Protein AF-A0A2X0RDK2-F1 (afdb_monomer)

Sequence (158 aa):
MIELEEGSRAAFSIKPNSFRGIARDTEYFRKFTVVPSIEFMVEDLILMVAYAICRNSAIFTRVNTFTDNAAFTKQRIEIYDDLSIEQRMGLYETLKLARFLPKLMFCLFEQTSLQNTIAHLREYQMKCWVTNTIFIRERSAWHPGSGWVTKGNLEVRS

pLDDT: mean 73.61, std 15.93, range [41.69, 94.0]

Solvent-accessible surface area (backbone atoms only — not comparable to full-atom values): 9554 Å² total; per-residue (Å²): 62,35,38,38,34,63,48,94,54,86,34,32,42,41,41,80,47,84,53,91,85,63,79,91,84,52,84,80,78,55,73,44,80,45,69,54,54,85,90,48,35,66,56,43,54,52,47,48,43,36,39,76,73,63,51,36,65,71,57,39,50,50,53,32,63,67,39,75,43,39,70,82,77,38,99,65,81,51,72,76,83,60,37,55,71,69,57,49,52,56,48,48,60,50,52,33,69,38,70,84,54,72,42,37,33,38,42,36,54,72,89,44,80,56,69,78,53,56,66,58,56,74,67,33,54,50,59,72,44,80,45,73,39,55,67,45,80,45,72,49,88,89,43,90,81,60,68,76,49,76,52,59,84,83,80,75,82,126

Structure (mmCIF, N/CA/C/O backbone):
data_AF-A0A2X0RDK2-F1
#
_entry.id   AF-A0A2X0RDK2-F1
#
loop_
_atom_site.group_PDB
_atom_site.id
_atom_site.type_symbol
_atom_site.label_atom_id
_atom_site.label_alt_id
_atom_site.label_comp_id
_atom_site.label_asym_id
_atom_site.label_entity_id
_atom_site.label_seq_id
_atom_site.pdbx_PDB_ins_code
_atom_site.Cartn_x
_atom_site.Cartn_y
_atom_site.Cartn_z
_atom_site.occupancy
_atom_site.B_iso_or_equiv
_atom_site.auth_seq_id
_atom_site.auth_comp_id
_atom_site.auth_asym_id
_atom_site.auth_atom_id
_atom_site.pdbx_PDB_model_num
ATOM 1 N N . MET A 1 1 ? 3.808 -14.594 4.028 1.00 81.12 1 MET A N 1
ATOM 2 C CA . MET A 1 1 ? 4.450 -13.513 3.247 1.00 81.12 1 MET A CA 1
ATOM 3 C C . MET A 1 1 ? 3.411 -13.010 2.268 1.00 81.12 1 MET A C 1
ATOM 5 O O . MET A 1 1 ? 2.564 -13.803 1.883 1.00 81.12 1 MET A O 1
ATOM 9 N N . ILE A 1 2 ? 3.414 -11.733 1.911 1.00 84.44 2 ILE A N 1
ATOM 10 C CA . ILE A 1 2 ? 2.501 -11.209 0.889 1.00 84.44 2 ILE A CA 1
ATOM 11 C C . ILE A 1 2 ? 3.337 -10.703 -0.275 1.00 84.44 2 ILE A C 1
ATOM 13 O O . ILE A 1 2 ? 4.263 -9.924 -0.065 1.00 84.44 2 ILE A O 1
ATOM 17 N N . GLU A 1 3 ? 3.023 -11.179 -1.473 1.00 86.25 3 GLU A N 1
ATOM 18 C CA . GLU A 1 3 ? 3.689 -10.784 -2.710 1.00 86.25 3 GLU A CA 1
ATOM 19 C C . GLU A 1 3 ? 2.855 -9.726 -3.423 1.00 86.25 3 GLU A C 1
ATOM 21 O O . GLU A 1 3 ? 1.632 -9.849 -3.534 1.00 86.25 3 GLU A O 1
ATOM 26 N N . LEU A 1 4 ? 3.535 -8.684 -3.877 1.00 85.56 4 LEU A N 1
ATOM 27 C CA . LEU A 1 4 ? 3.002 -7.542 -4.600 1.00 85.56 4 LEU A CA 1
ATOM 28 C C . LEU A 1 4 ? 3.655 -7.570 -5.978 1.00 85.56 4 LEU A C 1
ATOM 30 O O . LEU A 1 4 ? 4.808 -7.169 -6.132 1.00 85.56 4 LEU A O 1
ATOM 34 N N . GLU A 1 5 ? 2.936 -8.107 -6.957 1.00 82.06 5 GLU A N 1
ATOM 35 C CA . GLU A 1 5 ? 3.422 -8.222 -8.331 1.00 82.06 5 GLU A CA 1
ATOM 36 C C . GLU A 1 5 ? 2.892 -7.069 -9.171 1.00 82.06 5 GLU A C 1
ATOM 38 O O . GLU A 1 5 ? 1.672 -6.893 -9.292 1.00 82.06 5 GLU A O 1
ATOM 43 N N . GLU A 1 6 ? 3.810 -6.323 -9.776 1.00 76.38 6 GLU A N 1
ATOM 44 C CA . GLU A 1 6 ? 3.476 -5.344 -10.803 1.00 76.38 6 GLU A CA 1
ATOM 45 C C . GLU A 1 6 ? 2.850 -6.058 -12.013 1.00 76.38 6 GLU A C 1
ATOM 47 O O . GLU A 1 6 ? 3.386 -7.035 -12.544 1.00 76.38 6 GLU A O 1
ATOM 52 N N . GLY A 1 7 ? 1.654 -5.624 -12.414 1.00 67.94 7 GLY A N 1
ATOM 53 C CA . GLY A 1 7 ? 0.942 -6.163 -13.570 1.00 67.94 7 GLY A CA 1
ATOM 54 C C . GLY A 1 7 ? 1.321 -5.473 -14.882 1.00 67.94 7 GLY A C 1
ATOM 55 O O . GLY A 1 7 ? 2.037 -4.484 -14.914 1.00 67.94 7 GLY A O 1
ATOM 56 N N . SER A 1 8 ? 0.764 -5.953 -15.999 1.00 55.06 8 SER A N 1
ATOM 57 C CA . SER A 1 8 ? 0.929 -5.332 -17.330 1.00 55.06 8 SER A CA 1
ATOM 58 C C . SER A 1 8 ? 0.098 -4.053 -17.549 1.00 55.06 8 SER A C 1
ATOM 60 O O . SER A 1 8 ? 0.072 -3.494 -18.643 1.00 55.06 8 SER A O 1
ATOM 62 N N . ARG A 1 9 ? -0.630 -3.611 -16.522 1.00 59.31 9 ARG A N 1
ATOM 63 C CA . ARG A 1 9 ? -1.363 -2.337 -16.418 1.00 59.31 9 ARG A CA 1
ATOM 64 C C . ARG A 1 9 ? -0.958 -1.704 -15.082 1.00 59.31 9 ARG A C 1
ATOM 66 O O . ARG A 1 9 ? -0.361 -2.409 -14.277 1.00 59.31 9 ARG A O 1
ATOM 73 N N . ALA A 1 10 ? -1.317 -0.442 -14.820 1.00 62.94 10 ALA A N 1
ATOM 74 C CA . ALA A 1 10 ? -1.071 0.258 -13.545 1.00 62.94 10 ALA A CA 1
ATOM 75 C C . ALA A 1 10 ? -1.862 -0.363 -12.371 1.00 62.94 10 ALA A C 1
ATOM 77 O O . ALA A 1 10 ? -2.756 0.241 -11.791 1.00 62.94 10 ALA A O 1
ATOM 78 N N . ALA A 1 11 ? -1.614 -1.635 -12.097 1.00 74.62 11 ALA A N 1
ATOM 79 C CA . ALA A 1 11 ? -2.381 -2.475 -11.213 1.00 74.62 11 ALA A CA 1
ATOM 80 C C . ALA A 1 11 ? -1.455 -3.537 -10.621 1.00 74.62 11 ALA A C 1
ATOM 82 O O . ALA A 1 11 ? -0.707 -4.202 -11.340 1.00 74.62 11 ALA A O 1
ATOM 83 N N . PHE A 1 12 ? -1.556 -3.727 -9.315 1.00 79.50 12 PHE A N 1
ATOM 84 C CA . PHE A 1 12 ? -0.795 -4.716 -8.573 1.00 79.50 12 PHE A CA 1
ATOM 85 C C . PHE A 1 12 ? -1.660 -5.922 -8.262 1.00 79.50 12 PHE A C 1
ATOM 87 O O . PHE A 1 12 ? -2.810 -5.803 -7.833 1.00 79.50 12 PHE A O 1
ATOM 94 N N . SER A 1 13 ? -1.084 -7.099 -8.470 1.00 81.25 13 SER A N 1
ATOM 95 C CA . SER A 1 13 ? -1.641 -8.358 -8.001 1.00 81.25 13 SER A CA 1
ATOM 96 C C . SER A 1 13 ? -1.098 -8.642 -6.609 1.00 81.25 13 SER A C 1
ATOM 98 O O . SER A 1 13 ? 0.105 -8.847 -6.453 1.00 81.25 13 SER A O 1
ATOM 100 N N . ILE A 1 14 ? -1.982 -8.731 -5.618 1.00 81.00 14 ILE A N 1
ATOM 101 C CA . ILE A 1 14 ? -1.599 -9.078 -4.249 1.00 81.00 14 ILE A CA 1
ATOM 102 C C . ILE A 1 14 ? -1.859 -10.564 -4.001 1.00 81.00 14 ILE A C 1
ATOM 104 O O . ILE A 1 14 ? -2.995 -11.034 -4.128 1.00 81.00 14 ILE A O 1
ATOM 108 N N . LYS A 1 15 ? -0.805 -11.305 -3.646 1.00 81.25 15 LYS A N 1
ATOM 109 C CA . LYS A 1 15 ? -0.852 -12.748 -3.377 1.00 81.25 15 LYS A CA 1
ATOM 110 C C . LYS A 1 15 ? -0.412 -13.050 -1.941 1.00 81.25 15 LYS A C 1
ATOM 112 O O . LYS A 1 15 ? 0.770 -12.924 -1.613 1.00 81.25 15 LYS A O 1
ATOM 117 N N . PRO A 1 16 ? -1.328 -13.457 -1.052 1.00 74.06 16 PRO A N 1
ATOM 118 C CA . PRO A 1 16 ? -0.959 -13.900 0.284 1.00 74.06 16 PRO A CA 1
ATOM 119 C C . PRO A 1 16 ? -0.390 -15.328 0.241 1.00 74.06 16 PRO A C 1
ATOM 121 O O . PRO A 1 16 ? -1.129 -16.309 0.235 1.00 74.06 16 PRO A O 1
ATOM 124 N N . ASN A 1 17 ? 0.936 -15.460 0.267 1.00 66.50 17 ASN A N 1
ATOM 125 C CA . ASN A 1 17 ? 1.611 -16.755 0.346 1.00 66.50 17 ASN A CA 1
ATOM 126 C C . ASN A 1 17 ? 1.726 -17.222 1.801 1.00 66.50 17 ASN A C 1
ATOM 128 O O . ASN A 1 17 ? 2.442 -16.629 2.620 1.00 66.50 17 ASN A O 1
ATOM 13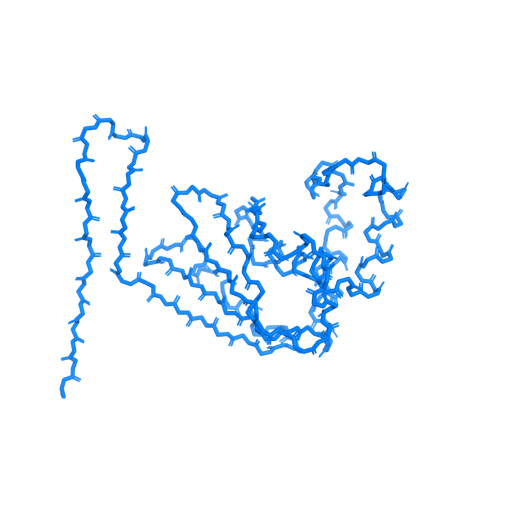2 N N . SER A 1 18 ? 1.002 -18.303 2.117 1.00 56.75 18 SER A N 1
ATOM 133 C CA . SER A 1 18 ? 1.140 -19.116 3.336 1.00 56.75 18 SER A CA 1
ATOM 134 C C . SER A 1 18 ? 1.422 -18.295 4.603 1.00 56.75 18 SER A C 1
ATOM 136 O O . SER A 1 18 ? 2.463 -18.438 5.247 1.00 56.75 18 SER A O 1
ATOM 138 N N . PHE A 1 19 ? 0.511 -17.386 4.956 1.00 51.47 19 PHE A N 1
ATOM 139 C CA . PHE A 1 19 ? 0.555 -16.686 6.238 1.00 51.47 19 PHE A CA 1
ATOM 140 C C . PHE A 1 19 ? -0.212 -17.508 7.285 1.00 51.47 19 PHE A C 1
ATOM 142 O O . PHE A 1 19 ? -1.426 -17.681 7.185 1.00 51.47 19 PHE A O 1
ATOM 149 N N . ARG A 1 20 ? 0.498 -18.063 8.279 1.00 46.75 20 ARG A N 1
ATOM 150 C CA . ARG A 1 20 ? -0.124 -18.726 9.438 1.00 46.75 20 ARG A CA 1
ATOM 151 C C . ARG A 1 20 ? -0.790 -17.648 10.299 1.00 46.75 20 ARG A C 1
ATOM 153 O O . ARG A 1 20 ? -0.092 -16.898 10.967 1.00 46.75 20 ARG A O 1
ATOM 160 N N . GLY A 1 21 ? -2.116 -17.555 10.232 1.00 49.69 21 GLY A N 1
ATOM 161 C CA . GLY A 1 21 ? -2.910 -16.558 10.963 1.00 49.69 21 GLY A CA 1
ATOM 162 C C . GLY A 1 21 ? -4.168 -16.096 10.223 1.00 49.69 21 GLY A C 1
ATOM 163 O O . GLY A 1 21 ? -5.057 -15.528 10.842 1.00 49.69 21 GLY A O 1
ATOM 164 N N . ILE A 1 22 ? -4.273 -16.377 8.921 1.00 51.00 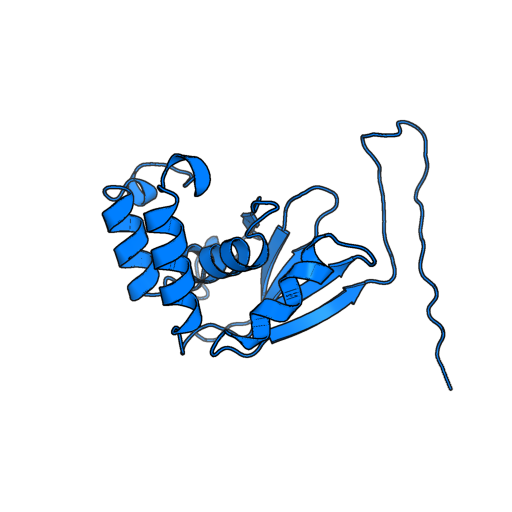22 ILE A N 1
ATOM 165 C CA . ILE A 1 22 ? -5.495 -16.147 8.140 1.00 51.00 22 ILE A CA 1
ATOM 166 C C . ILE A 1 22 ? -6.255 -17.475 8.074 1.00 51.00 22 ILE A C 1
ATOM 168 O O . ILE A 1 22 ? -5.671 -18.506 7.727 1.00 51.00 22 ILE A O 1
ATOM 172 N N . ALA A 1 23 ? -7.532 -17.464 8.468 1.00 43.59 23 ALA A N 1
ATOM 173 C CA . ALA A 1 23 ? -8.402 -18.635 8.430 1.00 43.59 23 ALA A CA 1
ATOM 174 C C . ALA A 1 23 ? -8.371 -19.260 7.025 1.00 43.59 23 ALA A C 1
ATOM 176 O O . ALA A 1 23 ? -8.626 -18.583 6.031 1.00 43.59 23 ALA A O 1
ATOM 177 N N . ARG A 1 24 ? -8.026 -20.551 6.946 1.00 44.94 24 ARG A N 1
ATOM 178 C CA . ARG A 1 24 ? -7.847 -21.299 5.688 1.00 44.94 24 ARG A CA 1
ATOM 179 C C . ARG A 1 24 ? -9.139 -21.495 4.878 1.00 44.94 24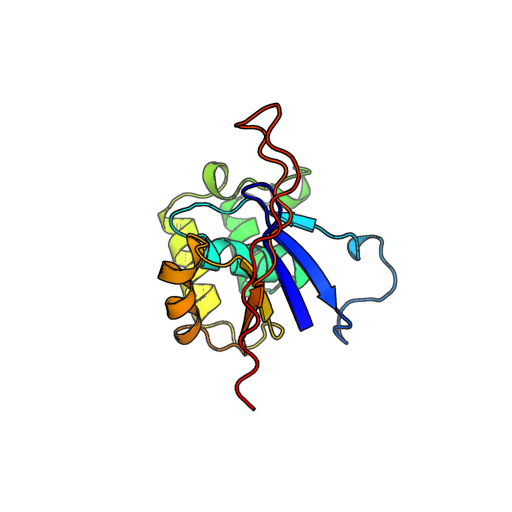 ARG A C 1
ATOM 181 O O . ARG A 1 24 ? -9.059 -22.021 3.778 1.00 44.94 24 ARG A O 1
ATOM 188 N N . ASP A 1 25 ? -10.285 -21.050 5.388 1.00 42.16 25 ASP A N 1
ATOM 189 C CA . ASP A 1 25 ? -11.609 -21.516 4.955 1.00 42.16 25 ASP A CA 1
ATOM 190 C C . ASP A 1 25 ? -12.490 -20.480 4.255 1.00 42.16 25 ASP A C 1
ATOM 192 O O . ASP A 1 25 ? -13.710 -20.594 4.261 1.00 42.16 25 ASP A O 1
ATOM 196 N N . THR A 1 26 ? -11.931 -19.455 3.615 1.00 43.53 26 THR A N 1
ATOM 197 C CA . THR A 1 26 ? -12.794 -18.510 2.895 1.00 43.53 26 THR A CA 1
ATOM 198 C C . THR A 1 26 ? -12.253 -18.168 1.513 1.00 43.53 26 THR A C 1
ATOM 200 O O . THR A 1 26 ? -11.046 -18.038 1.313 1.00 43.53 26 THR A O 1
ATOM 203 N N . GLU A 1 27 ? -13.162 -17.981 0.550 1.00 46.78 27 GLU A N 1
ATOM 204 C CA . GLU A 1 27 ? -12.922 -17.482 -0.818 1.00 46.78 27 GLU A CA 1
ATOM 205 C C . GLU A 1 27 ? -12.046 -16.208 -0.899 1.00 46.78 27 GLU A C 1
ATOM 207 O O . GLU A 1 27 ? -11.645 -15.803 -1.988 1.00 46.78 27 GLU A O 1
ATOM 212 N N . TYR A 1 28 ? -11.702 -15.589 0.233 1.00 46.84 28 TYR A N 1
ATOM 213 C CA . TYR A 1 28 ? -10.784 -14.459 0.376 1.00 46.84 28 TYR A CA 1
ATOM 214 C C . TYR A 1 28 ? -9.313 -14.781 0.054 1.00 46.84 28 TYR A C 1
ATOM 216 O O . TYR A 1 28 ? -8.483 -13.881 0.069 1.00 46.84 28 TYR A O 1
ATOM 224 N N . PHE A 1 29 ? -8.963 -16.024 -0.295 1.00 50.69 29 PHE A N 1
ATOM 225 C CA . PHE A 1 29 ? -7.666 -16.340 -0.922 1.00 50.69 29 PHE A CA 1
ATOM 226 C C . PHE A 1 29 ? -7.587 -15.955 -2.410 1.00 50.69 29 PHE A C 1
ATOM 228 O O . PHE A 1 29 ? -6.586 -16.230 -3.078 1.00 50.69 29 PHE A O 1
ATOM 235 N N . ARG A 1 30 ? -8.625 -15.314 -2.957 1.00 57.22 30 ARG A N 1
ATOM 236 C CA . ARG A 1 30 ? -8.603 -14.778 -4.317 1.00 57.22 30 ARG A CA 1
ATOM 237 C C . ARG A 1 30 ? -7.562 -13.667 -4.415 1.00 57.22 30 ARG A C 1
ATOM 239 O O . ARG A 1 30 ? -7.581 -12.713 -3.658 1.00 57.22 30 ARG A O 1
ATOM 246 N N . LYS A 1 31 ? -6.650 -13.799 -5.374 1.00 62.78 31 LYS A N 1
ATOM 247 C CA . LYS A 1 31 ? -5.810 -12.710 -5.884 1.00 62.78 31 LYS A CA 1
ATOM 248 C C . LYS A 1 31 ? -6.637 -11.419 -5.974 1.00 62.78 31 LYS A C 1
ATOM 250 O O . LYS A 1 31 ? -7.632 -11.393 -6.695 1.00 62.78 31 LYS A O 1
ATOM 255 N N . PHE A 1 32 ? -6.213 -10.369 -5.275 1.00 72.75 32 PHE A N 1
ATOM 256 C CA . PHE A 1 32 ? -6.857 -9.057 -5.350 1.00 72.75 32 PHE A CA 1
ATOM 257 C C . PHE A 1 32 ? -6.030 -8.121 -6.223 1.00 72.75 32 PHE A C 1
ATOM 259 O O . PHE A 1 32 ? -4.797 -8.138 -6.180 1.00 72.75 32 PHE A O 1
ATOM 266 N N . THR A 1 33 ? -6.723 -7.324 -7.031 1.00 71.25 33 THR A N 1
ATOM 267 C CA . THR A 1 33 ? -6.112 -6.307 -7.882 1.00 71.25 33 THR A CA 1
ATOM 268 C C . THR A 1 33 ? -6.297 -4.944 -7.242 1.00 71.25 33 THR A C 1
ATOM 270 O O . THR A 1 33 ? -7.422 -4.545 -6.952 1.00 71.25 33 THR A O 1
ATOM 273 N N . VAL A 1 34 ? -5.192 -4.236 -7.036 1.00 77.44 34 VAL A N 1
ATOM 274 C CA . VAL A 1 34 ? -5.173 -2.870 -6.506 1.00 77.44 34 VAL A CA 1
ATOM 275 C C . VAL A 1 34 ? -4.646 -1.939 -7.582 1.00 77.44 34 VAL A C 1
ATOM 277 O O . VAL A 1 34 ? -3.662 -2.262 -8.240 1.00 77.44 34 VAL A O 1
ATOM 280 N N . VAL A 1 35 ? -5.291 -0.791 -7.752 1.00 80.06 35 VAL A N 1
ATOM 281 C CA . VAL A 1 35 ? -4.809 0.304 -8.599 1.00 80.06 35 VAL A CA 1
ATOM 282 C C . VAL A 1 35 ? -4.367 1.423 -7.653 1.00 80.06 35 VAL A C 1
ATOM 284 O O . VAL A 1 35 ? -5.235 2.111 -7.117 1.00 80.06 35 VAL A O 1
ATOM 287 N N . PRO A 1 36 ? -3.066 1.531 -7.344 1.00 83.56 36 PRO A N 1
ATOM 288 C CA . PRO A 1 36 ? -2.544 2.589 -6.480 1.00 83.56 36 PRO A CA 1
ATOM 289 C C . PRO A 1 36 ? -2.400 3.916 -7.246 1.00 83.56 36 PRO A C 1
ATOM 291 O O . PRO A 1 36 ? -2.423 3.916 -8.482 1.00 83.56 36 PRO A O 1
ATOM 294 N N . SER A 1 37 ? -2.206 5.037 -6.542 1.00 81.94 37 SER A N 1
ATOM 295 C CA . SER A 1 37 ? -1.745 6.264 -7.213 1.00 81.94 37 SER A CA 1
ATOM 296 C C . SER A 1 37 ? -0.303 6.169 -7.675 1.00 81.94 37 SER A C 1
ATOM 298 O O . SER A 1 37 ? 0.454 5.277 -7.289 1.00 81.94 37 SER A O 1
ATOM 300 N N . ILE A 1 38 ? 0.078 7.142 -8.496 1.00 79.12 38 ILE A N 1
ATOM 301 C CA . ILE A 1 38 ? 1.454 7.335 -8.930 1.00 79.12 38 ILE A CA 1
ATOM 302 C C . ILE A 1 38 ? 2.282 7.951 -7.794 1.00 79.12 38 ILE A C 1
ATOM 304 O O . ILE A 1 38 ? 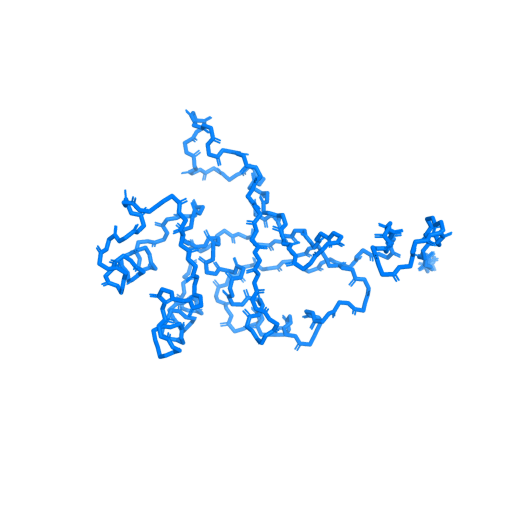3.415 7.530 -7.568 1.00 79.12 38 ILE A O 1
ATOM 308 N N . GLU A 1 39 ? 1.715 8.912 -7.066 1.00 82.62 39 GLU A N 1
ATOM 309 C CA . GLU A 1 39 ? 2.401 9.719 -6.055 1.00 82.62 39 GLU A CA 1
ATOM 310 C C . GLU A 1 39 ? 2.691 8.941 -4.765 1.00 82.62 39 GLU A C 1
ATOM 312 O O . GLU A 1 39 ? 3.766 9.092 -4.188 1.00 82.62 39 GLU A O 1
ATOM 317 N N . PHE A 1 40 ? 1.754 8.093 -4.334 1.00 86.38 40 PHE A N 1
ATOM 318 C CA . PHE A 1 40 ? 1.804 7.355 -3.063 1.00 86.38 40 PHE A CA 1
ATOM 319 C C . PHE A 1 40 ? 1.705 5.846 -3.288 1.00 86.38 40 PHE A C 1
ATOM 321 O O . PHE A 1 40 ? 1.046 5.114 -2.546 1.00 86.38 40 PHE A O 1
ATOM 328 N N . MET A 1 41 ? 2.335 5.372 -4.366 1.00 85.38 41 MET A N 1
ATOM 329 C CA . MET A 1 41 ? 2.134 4.011 -4.850 1.00 85.38 41 MET A CA 1
ATOM 330 C C . MET A 1 41 ? 2.461 2.945 -3.797 1.00 85.38 41 MET A C 1
ATOM 332 O O . MET A 1 41 ? 1.725 1.974 -3.635 1.00 85.38 41 MET A O 1
ATOM 336 N N . VAL A 1 42 ? 3.565 3.118 -3.066 1.00 87.31 42 VAL A N 1
ATOM 337 C CA . VAL A 1 42 ? 4.012 2.162 -2.040 1.00 87.31 42 VAL A CA 1
ATOM 338 C C . VAL A 1 42 ? 3.070 2.191 -0.843 1.00 87.31 42 VAL A C 1
ATOM 340 O O . VAL A 1 42 ? 2.643 1.142 -0.355 1.00 87.31 42 VAL A O 1
ATOM 343 N N . GLU A 1 43 ? 2.740 3.393 -0.388 1.00 90.50 43 GLU A N 1
ATOM 344 C CA . GLU A 1 43 ? 1.871 3.668 0.745 1.00 90.50 43 GLU A CA 1
ATOM 345 C C . GLU A 1 43 ? 0.486 3.045 0.526 1.00 90.50 43 GLU A C 1
ATOM 347 O O . GLU A 1 43 ? -0.016 2.339 1.402 1.00 90.50 43 GLU A O 1
ATOM 352 N N . ASP A 1 44 ? -0.088 3.215 -0.668 1.00 88.38 44 ASP A N 1
ATOM 353 C CA . ASP A 1 44 ? -1.375 2.634 -1.055 1.00 88.38 44 ASP A CA 1
ATOM 354 C C . ASP A 1 44 ? -1.351 1.107 -1.055 1.00 88.38 44 ASP A C 1
ATOM 356 O O . ASP A 1 44 ? -2.270 0.463 -0.542 1.00 88.38 44 ASP A O 1
ATOM 360 N N . LEU A 1 45 ? -0.294 0.500 -1.603 1.00 88.38 45 LEU A N 1
ATOM 361 C CA . LEU A 1 45 ? -0.160 -0.958 -1.624 1.00 88.38 45 LEU A CA 1
ATOM 362 C C . LEU A 1 45 ? -0.077 -1.524 -0.206 1.00 88.38 45 LEU A C 1
ATOM 364 O O . LEU A 1 45 ? -0.756 -2.505 0.114 1.00 88.38 45 LEU A O 1
ATOM 368 N N . ILE A 1 46 ? 0.711 -0.890 0.662 1.00 90.31 46 ILE A N 1
ATOM 369 C CA . ILE A 1 46 ? 0.828 -1.287 2.068 1.00 90.31 46 ILE A CA 1
ATOM 370 C C . ILE A 1 46 ? -0.504 -1.073 2.794 1.00 90.31 46 ILE A C 1
ATOM 372 O O . ILE A 1 46 ? -0.928 -1.955 3.547 1.00 90.31 46 ILE A O 1
ATOM 376 N N . LEU A 1 47 ? -1.188 0.049 2.552 1.00 90.62 47 LEU A N 1
ATOM 377 C CA . LEU A 1 47 ? -2.491 0.355 3.141 1.00 90.62 47 LEU A CA 1
ATOM 378 C C . LEU A 1 47 ? -3.521 -0.712 2.778 1.00 90.62 47 LEU A C 1
ATOM 380 O O . LEU A 1 47 ? -4.203 -1.235 3.661 1.00 90.62 47 LEU A O 1
ATOM 384 N N . MET A 1 48 ? -3.580 -1.098 1.504 1.00 87.31 48 MET A N 1
ATOM 385 C CA . MET A 1 48 ? -4.496 -2.131 1.026 1.00 87.31 48 MET A CA 1
ATOM 386 C C . MET A 1 48 ? -4.191 -3.497 1.633 1.00 87.31 48 MET A C 1
ATOM 388 O O . MET A 1 48 ? -5.111 -4.211 2.033 1.00 87.31 48 MET A O 1
ATOM 392 N N . VAL A 1 49 ? -2.915 -3.853 1.789 1.00 86.81 49 VAL A N 1
ATOM 393 C CA . VAL A 1 49 ? -2.529 -5.076 2.505 1.00 86.81 49 VAL A CA 1
ATOM 394 C C . VAL A 1 49 ? -2.961 -5.021 3.972 1.00 86.81 49 VAL A C 1
ATOM 396 O O . VAL A 1 49 ? -3.542 -5.985 4.484 1.00 86.81 49 VAL A O 1
ATOM 399 N N . ALA A 1 50 ? -2.688 -3.912 4.658 1.00 88.44 50 ALA A N 1
ATOM 400 C CA . ALA A 1 50 ? -3.013 -3.737 6.069 1.00 88.44 50 ALA A CA 1
ATOM 401 C C . ALA A 1 50 ? -4.527 -3.783 6.315 1.00 88.44 50 ALA A C 1
ATOM 403 O O . ALA A 1 50 ? -4.973 -4.413 7.276 1.00 88.44 50 ALA A O 1
ATOM 404 N N . TYR A 1 51 ? -5.302 -3.153 5.434 1.00 86.44 51 TYR A N 1
ATOM 405 C CA . TYR A 1 51 ? -6.751 -3.053 5.523 1.00 86.44 51 TYR A CA 1
ATOM 406 C C . TYR A 1 51 ? -7.458 -4.338 5.070 1.00 86.44 51 TYR A C 1
ATOM 408 O O . TYR A 1 51 ? -8.147 -4.978 5.867 1.00 86.44 51 TYR A O 1
ATOM 416 N N . ALA A 1 52 ? -7.267 -4.743 3.811 1.00 79.75 52 ALA A N 1
ATOM 417 C CA . ALA A 1 52 ? -8.075 -5.784 3.177 1.00 79.75 52 ALA A CA 1
ATOM 418 C C . ALA A 1 52 ? -7.626 -7.206 3.541 1.00 79.75 52 ALA A C 1
ATOM 420 O O . ALA A 1 52 ? -8.463 -8.099 3.662 1.00 79.75 52 ALA A O 1
ATOM 421 N N . ILE A 1 53 ? -6.319 -7.422 3.733 1.00 80.12 53 ILE A N 1
ATOM 422 C CA . ILE A 1 53 ? -5.766 -8.763 3.987 1.00 80.12 53 ILE A CA 1
ATOM 423 C C . ILE A 1 53 ? -5.516 -8.977 5.474 1.00 80.12 53 ILE A C 1
ATOM 425 O O . ILE A 1 53 ? -5.970 -9.962 6.051 1.00 80.12 53 ILE A O 1
ATOM 429 N N . CYS A 1 54 ? -4.785 -8.060 6.106 1.00 82.31 54 CYS A N 1
ATOM 430 C CA . CYS A 1 54 ? -4.370 -8.233 7.497 1.00 82.31 54 CYS A CA 1
ATOM 431 C C . CYS A 1 54 ? -5.463 -7.841 8.491 1.00 82.31 54 CYS A C 1
ATOM 433 O O . CYS A 1 54 ? -5.378 -8.236 9.652 1.00 82.31 54 CYS A O 1
ATOM 435 N N . ARG A 1 55 ? -6.441 -7.030 8.058 1.00 83.56 55 ARG A N 1
ATOM 436 C CA . ARG A 1 55 ? -7.436 -6.382 8.925 1.00 83.56 55 ARG A CA 1
ATOM 437 C C . ARG A 1 55 ? -6.792 -5.782 10.176 1.00 83.56 55 ARG A C 1
ATOM 439 O O . ARG A 1 55 ? -7.261 -5.987 11.295 1.00 83.56 55 ARG A O 1
ATOM 446 N N . ASN A 1 56 ? -5.677 -5.072 9.987 1.00 87.50 56 ASN A N 1
ATOM 447 C CA . ASN A 1 56 ? -4.958 -4.427 11.077 1.00 87.50 56 ASN A CA 1
ATOM 448 C C . ASN A 1 56 ? -5.931 -3.517 11.834 1.00 87.50 56 ASN A C 1
ATOM 450 O O . ASN A 1 56 ? -6.500 -2.611 11.235 1.00 87.50 56 ASN A O 1
ATOM 454 N N . SER A 1 57 ? -6.128 -3.757 13.130 1.00 87.69 57 SER A N 1
ATOM 455 C CA . SER A 1 57 ? -7.220 -3.139 13.890 1.00 87.69 57 SER A CA 1
ATOM 456 C C . SER A 1 57 ? -7.173 -1.610 13.886 1.00 87.69 57 SER A C 1
ATOM 458 O O . SER A 1 57 ? -8.220 -0.978 13.751 1.00 87.69 57 SER A O 1
ATOM 460 N N . ALA A 1 58 ? -5.983 -1.008 13.967 1.00 90.38 58 ALA A N 1
ATOM 461 C CA . ALA A 1 58 ? -5.821 0.444 13.957 1.00 90.38 58 ALA A CA 1
ATOM 462 C C . ALA A 1 58 ? -6.195 1.046 12.594 1.00 90.38 58 ALA A C 1
ATOM 464 O O . ALA A 1 58 ? -6.950 2.015 12.527 1.00 90.38 58 ALA A O 1
ATOM 465 N N . ILE A 1 59 ? -5.708 0.438 11.510 1.00 91.12 59 ILE A N 1
ATOM 466 C CA . ILE A 1 59 ? -6.002 0.869 10.137 1.00 91.12 59 ILE A CA 1
ATOM 467 C C . ILE A 1 59 ? -7.471 0.626 9.795 1.00 91.12 59 ILE A C 1
ATOM 469 O O . ILE A 1 59 ? -8.148 1.528 9.314 1.00 91.12 59 ILE A O 1
ATOM 473 N N . PHE A 1 60 ? -7.976 -0.571 10.085 1.00 88.06 60 PHE A N 1
ATOM 474 C CA . PHE A 1 60 ? -9.347 -0.976 9.798 1.00 88.06 60 PHE A CA 1
ATOM 475 C C . PHE A 1 60 ? -10.356 -0.069 10.503 1.00 88.06 60 PHE A C 1
ATOM 477 O O . PHE A 1 60 ? -11.282 0.423 9.865 1.00 88.06 60 PHE A O 1
ATOM 484 N N . THR A 1 61 ? -10.129 0.224 11.788 1.00 90.19 61 THR A N 1
ATOM 485 C CA . THR A 1 61 ? -10.971 1.159 12.546 1.00 90.19 61 THR A CA 1
ATOM 486 C C . THR A 1 61 ? -10.948 2.547 11.918 1.00 90.19 61 THR A C 1
ATOM 488 O O . THR A 1 61 ? -12.009 3.083 11.626 1.00 90.19 61 THR A O 1
ATOM 491 N N . ARG A 1 62 ? -9.762 3.109 11.639 1.00 91.50 62 ARG A N 1
ATOM 492 C CA . ARG A 1 62 ? -9.649 4.462 11.068 1.00 91.50 62 ARG A CA 1
ATOM 493 C C . ARG A 1 62 ? -10.312 4.584 9.701 1.00 91.50 62 ARG A C 1
ATOM 495 O O . ARG A 1 62 ? -11.083 5.514 9.500 1.00 91.50 62 ARG A O 1
ATOM 502 N N . VAL A 1 63 ? -10.054 3.645 8.790 1.00 89.19 63 VAL A N 1
ATOM 503 C CA . VAL A 1 63 ? -10.670 3.647 7.453 1.00 89.19 63 VAL A CA 1
ATOM 504 C C . VAL A 1 63 ? -12.190 3.586 7.570 1.00 89.19 63 VAL A C 1
ATOM 506 O O . VAL A 1 63 ? -12.883 4.375 6.936 1.00 89.19 63 VAL A O 1
ATOM 509 N N . ASN A 1 64 ? -12.723 2.710 8.421 1.00 87.12 64 ASN A N 1
ATOM 510 C CA . ASN A 1 64 ? -14.168 2.600 8.598 1.00 87.12 64 ASN A CA 1
ATOM 511 C C . ASN A 1 64 ? -14.772 3.823 9.303 1.00 87.12 64 ASN A C 1
ATOM 513 O O . ASN A 1 64 ? -15.897 4.188 8.996 1.00 87.12 64 ASN A O 1
ATOM 517 N N . THR A 1 65 ? -14.040 4.489 10.199 1.00 89.75 65 THR A N 1
ATOM 518 C CA . THR A 1 65 ? -14.473 5.770 10.776 1.00 89.75 65 THR A CA 1
ATOM 519 C C . THR A 1 65 ? -14.508 6.878 9.727 1.00 89.75 65 THR A C 1
ATOM 521 O O . THR A 1 65 ? -15.468 7.631 9.688 1.00 89.75 65 THR A O 1
ATOM 524 N N . PHE A 1 66 ? -13.495 6.981 8.863 1.00 89.44 66 PHE A N 1
ATOM 525 C CA . PHE A 1 66 ? -13.445 8.023 7.830 1.00 89.44 66 PHE A CA 1
ATOM 526 C C . PHE A 1 66 ? -14.468 7.827 6.718 1.00 89.44 66 PHE A C 1
ATOM 528 O O . PHE A 1 66 ? -14.902 8.799 6.115 1.00 89.44 66 PHE A O 1
ATOM 535 N N . THR A 1 67 ? -14.843 6.578 6.461 1.00 83.88 67 THR A N 1
ATOM 536 C CA . THR A 1 67 ? -15.782 6.217 5.397 1.00 83.88 67 THR A CA 1
ATOM 537 C C . THR A 1 67 ? -17.194 5.957 5.915 1.00 83.88 67 THR A C 1
ATOM 539 O O . THR A 1 67 ? -18.003 5.415 5.173 1.00 83.88 67 THR A O 1
ATOM 542 N N . ASP A 1 68 ? -17.507 6.273 7.178 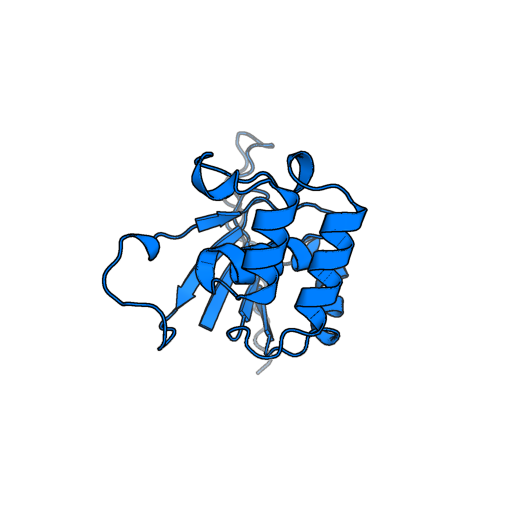1.00 83.00 68 ASP A N 1
ATOM 543 C CA . ASP A 1 68 ? -18.803 5.977 7.811 1.00 83.00 68 ASP A CA 1
ATOM 544 C C . ASP A 1 68 ? -19.258 4.520 7.616 1.00 83.00 68 ASP A C 1
ATOM 546 O O . ASP A 1 68 ? -20.416 4.222 7.326 1.00 83.00 68 ASP A O 1
ATOM 550 N N . ASN A 1 69 ? -18.322 3.579 7.761 1.00 74.94 69 ASN A N 1
ATOM 551 C CA . ASN A 1 69 ? -18.531 2.151 7.529 1.00 74.94 69 ASN A CA 1
ATOM 552 C C . ASN A 1 69 ? -18.976 1.815 6.093 1.00 74.94 69 ASN A C 1
ATOM 554 O O . ASN A 1 69 ? -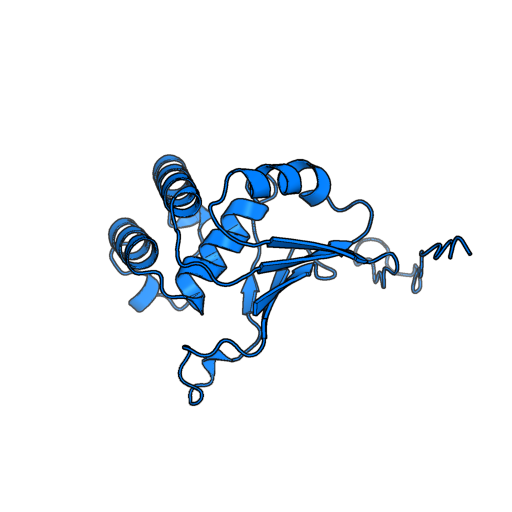19.471 0.711 5.854 1.00 74.94 69 ASN A O 1
ATOM 558 N N . ALA A 1 70 ? -18.746 2.704 5.119 1.00 68.12 70 ALA A N 1
ATOM 559 C CA . ALA A 1 70 ? -19.104 2.474 3.723 1.00 68.12 70 ALA A CA 1
ATOM 560 C C . ALA A 1 70 ? -18.441 1.219 3.155 1.00 68.12 70 ALA A C 1
ATOM 562 O O . ALA A 1 70 ? -18.999 0.593 2.270 1.00 68.12 70 ALA A O 1
ATOM 563 N N . ALA A 1 71 ? -17.306 0.784 3.696 1.00 62.34 71 ALA A N 1
ATOM 564 C CA . ALA A 1 71 ? -16.695 -0.498 3.362 1.00 62.34 71 ALA A CA 1
ATOM 565 C C . ALA A 1 71 ? -17.592 -1.731 3.585 1.00 62.34 71 ALA A C 1
ATOM 567 O O . ALA A 1 71 ? -17.400 -2.761 2.941 1.00 62.34 71 ALA A O 1
ATOM 568 N N . PHE A 1 72 ? -18.537 -1.653 4.526 1.00 60.41 72 PHE A N 1
ATOM 569 C CA . PHE A 1 72 ? -19.475 -2.735 4.823 1.00 60.41 72 PHE A CA 1
ATOM 570 C C . PHE A 1 72 ? -20.718 -2.690 3.928 1.00 60.41 72 PHE A C 1
ATOM 572 O O . PHE A 1 72 ? -21.403 -3.702 3.790 1.00 60.41 72 PHE A O 1
ATOM 579 N N . THR A 1 73 ? -21.014 -1.536 3.323 1.00 57.16 73 THR A N 1
ATOM 580 C CA . THR A 1 73 ? -22.205 -1.316 2.485 1.00 57.16 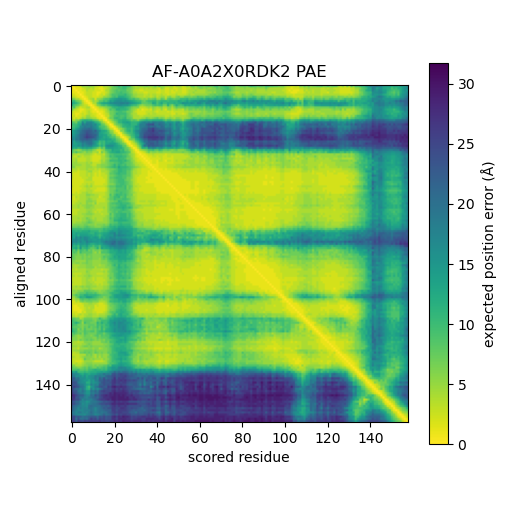73 THR A CA 1
ATOM 581 C C . THR A 1 73 ? -21.884 -1.209 0.993 1.00 57.16 73 THR A C 1
ATOM 583 O O . THR A 1 73 ? -22.697 -1.596 0.158 1.00 57.16 73 THR A O 1
ATOM 586 N N . LYS A 1 74 ? -20.704 -0.698 0.635 1.00 54.41 74 LYS A N 1
ATOM 587 C CA . LYS A 1 74 ? -20.170 -0.615 -0.727 1.00 54.41 74 LYS A CA 1
ATOM 588 C C . LYS A 1 74 ? -19.323 -1.859 -1.001 1.00 54.41 74 LYS A C 1
ATOM 590 O O . LYS A 1 74 ? -18.510 -2.268 -0.183 1.00 54.41 74 LYS A O 1
ATOM 595 N N . GLN A 1 75 ? -19.458 -2.437 -2.195 1.00 59.75 75 GLN A N 1
ATOM 596 C CA . GLN A 1 75 ? -18.623 -3.568 -2.634 1.00 59.75 75 GLN A CA 1
ATOM 597 C C . GLN A 1 75 ? -17.162 -3.170 -2.928 1.00 59.75 75 GLN A C 1
ATOM 599 O O . GLN A 1 75 ? -16.323 -4.040 -3.164 1.00 59.75 75 GLN A O 1
ATOM 604 N N . ARG A 1 76 ? -16.852 -1.866 -2.940 1.00 68.38 76 ARG A N 1
ATOM 605 C CA . ARG A 1 76 ? -15.539 -1.307 -3.270 1.00 68.38 76 ARG A CA 1
ATOM 606 C C . ARG A 1 76 ? -15.286 -0.038 -2.457 1.00 68.38 76 ARG A C 1
ATOM 608 O O . ARG A 1 76 ? -16.201 0.759 -2.280 1.00 68.38 76 ARG A O 1
ATOM 615 N N . ILE A 1 77 ? -14.044 0.127 -2.008 1.00 71.88 77 ILE A N 1
ATOM 616 C CA . ILE A 1 77 ? -13.517 1.380 -1.458 1.00 71.88 77 ILE A CA 1
ATOM 617 C C . ILE A 1 77 ? -12.573 1.969 -2.499 1.00 71.88 77 ILE A C 1
ATOM 619 O O . ILE A 1 77 ? -11.693 1.266 -3.011 1.00 71.88 77 ILE A O 1
ATOM 623 N N . GLU A 1 78 ? -12.749 3.244 -2.802 1.00 78.06 78 GLU A N 1
ATOM 624 C CA . GLU A 1 78 ? -11.890 4.020 -3.686 1.00 78.06 78 GLU A CA 1
ATOM 625 C C . GLU A 1 78 ? -11.118 5.020 -2.822 1.00 78.06 78 GLU A C 1
ATOM 627 O O . GLU A 1 78 ? -11.632 6.068 -2.460 1.00 78.06 78 GLU A O 1
ATOM 632 N N . ILE A 1 79 ? -9.869 4.684 -2.461 1.00 77.44 79 ILE A N 1
ATOM 633 C CA . ILE A 1 79 ? -9.023 5.467 -1.529 1.00 77.44 79 ILE A CA 1
ATOM 634 C C . ILE A 1 79 ? -8.976 6.962 -1.888 1.00 77.44 79 ILE A C 1
ATOM 636 O O . ILE A 1 79 ? -8.865 7.806 -1.002 1.00 77.44 79 ILE A O 1
ATOM 640 N N . TYR A 1 80 ? -9.042 7.297 -3.176 1.00 78.00 80 TYR A N 1
ATOM 641 C CA . TYR A 1 80 ? -8.930 8.673 -3.646 1.00 78.00 80 TYR A CA 1
ATOM 642 C C . TYR A 1 80 ? -10.186 9.503 -3.440 1.00 78.00 80 TYR A C 1
ATOM 644 O O . TYR A 1 80 ? -10.081 10.667 -3.051 1.00 78.00 80 TYR A O 1
ATOM 652 N N . ASP A 1 81 ? -11.334 8.883 -3.681 1.00 81.75 81 ASP A N 1
ATOM 653 C CA . ASP A 1 81 ? -12.635 9.541 -3.687 1.00 81.75 81 ASP A CA 1
ATOM 654 C C . ASP A 1 81 ? -13.328 9.427 -2.325 1.00 81.75 81 ASP A C 1
ATOM 656 O O . ASP A 1 81 ? -14.055 10.330 -1.918 1.00 81.75 81 ASP A O 1
ATOM 660 N N . ASP A 1 82 ? -13.067 8.341 -1.590 1.00 83.44 82 ASP A N 1
ATOM 661 C CA . ASP A 1 82 ? -13.660 8.079 -0.277 1.00 83.44 82 ASP A CA 1
ATOM 662 C C . ASP A 1 82 ? -12.841 8.671 0.892 1.00 83.44 82 ASP A C 1
ATOM 664 O O . ASP A 1 82 ? -13.354 8.722 2.009 1.00 83.44 82 ASP A O 1
ATOM 668 N N . LEU A 1 83 ? -11.583 9.096 0.686 1.00 86.69 83 LEU A N 1
ATOM 669 C CA . LEU A 1 83 ? -10.725 9.660 1.743 1.00 86.69 83 LEU A CA 1
ATOM 670 C C . LEU A 1 83 ? -10.086 10.987 1.321 1.00 86.69 83 LEU A C 1
ATOM 672 O O . LEU A 1 83 ? -9.482 11.084 0.251 1.00 86.69 83 LEU A O 1
ATOM 676 N N . SER A 1 84 ? -10.116 11.983 2.212 1.00 90.56 84 SER A N 1
ATOM 677 C CA . SER A 1 84 ? -9.380 13.240 2.021 1.00 90.56 84 SER A CA 1
ATOM 678 C C . SER A 1 84 ? -7.863 13.013 2.053 1.00 90.56 84 SER A C 1
ATOM 680 O O . SER A 1 84 ? -7.372 12.016 2.592 1.00 90.56 84 SER A O 1
ATOM 682 N N . ILE A 1 85 ? -7.088 13.957 1.511 1.00 90.19 85 ILE A N 1
ATOM 683 C CA . ILE A 1 85 ? -5.622 13.862 1.543 1.00 90.19 85 ILE A CA 1
ATOM 684 C C . ILE A 1 85 ? -5.089 13.812 2.982 1.00 90.19 85 ILE A C 1
ATOM 686 O O . ILE A 1 85 ? -4.203 13.013 3.274 1.00 90.19 85 ILE A O 1
ATOM 690 N N . GLU A 1 86 ? -5.668 14.578 3.907 1.00 93.12 86 GLU A N 1
ATOM 691 C CA . GLU A 1 86 ? -5.285 14.586 5.324 1.00 93.12 86 GLU A CA 1
ATOM 692 C C . GLU A 1 86 ? -5.563 13.232 5.983 1.00 93.12 86 GLU A C 1
ATOM 694 O O . GLU A 1 86 ? -4.732 12.717 6.736 1.00 93.12 86 GLU A O 1
ATOM 699 N N . GLN A 1 87 ? -6.710 12.621 5.666 1.00 92.94 87 GLN A N 1
ATOM 700 C CA . GLN A 1 87 ? -7.066 11.286 6.148 1.00 92.94 87 GLN A CA 1
ATOM 701 C C . GLN A 1 87 ? -6.100 10.226 5.608 1.00 92.94 87 GLN A C 1
ATOM 703 O O . GLN A 1 87 ? -5.612 9.398 6.383 1.00 92.94 87 GLN A O 1
ATOM 708 N N . ARG A 1 88 ? -5.768 10.279 4.309 1.00 92.25 88 ARG A N 1
ATOM 709 C CA . ARG A 1 88 ? -4.775 9.385 3.688 1.00 92.25 88 ARG A CA 1
ATOM 710 C C . ARG A 1 88 ? -3.406 9.536 4.337 1.00 92.25 88 ARG A C 1
ATOM 712 O O . ARG A 1 88 ? -2.831 8.541 4.772 1.00 92.25 88 ARG A O 1
ATOM 719 N N . MET A 1 89 ? -2.929 10.768 4.510 1.00 93.25 89 MET A N 1
ATOM 720 C CA . MET A 1 89 ? -1.639 10.999 5.157 1.00 93.25 89 MET A CA 1
ATOM 721 C C . MET A 1 89 ? -1.615 10.490 6.600 1.00 93.25 89 MET A C 1
ATOM 723 O O . MET A 1 89 ? -0.655 9.841 7.016 1.00 93.25 89 MET A O 1
ATOM 727 N N . GLY A 1 90 ? -2.700 10.696 7.353 1.00 94.00 90 GLY A N 1
ATOM 728 C CA . GLY A 1 90 ? -2.838 10.157 8.706 1.00 94.00 90 GLY A CA 1
ATOM 729 C C . GLY A 1 90 ? -2.835 8.623 8.759 1.00 94.00 90 GLY A C 1
ATOM 730 O O . GLY A 1 90 ? -2.344 8.037 9.733 1.00 94.00 90 GLY A O 1
ATOM 731 N N . LEU A 1 91 ? -3.355 7.951 7.727 1.00 93.62 91 LEU A N 1
ATOM 732 C CA . LEU A 1 91 ? -3.266 6.495 7.588 1.00 93.62 91 LEU A CA 1
ATOM 733 C C . LEU A 1 91 ? -1.837 6.050 7.272 1.00 93.62 91 LEU A C 1
ATOM 735 O O . LEU A 1 91 ? -1.357 5.110 7.906 1.00 93.62 91 LEU A O 1
ATOM 739 N N . TYR A 1 92 ? -1.136 6.736 6.369 1.00 92.88 92 TYR A N 1
ATOM 740 C CA . TYR A 1 92 ? 0.245 6.399 6.011 1.00 92.88 92 TYR A CA 1
ATOM 741 C C . TYR A 1 92 ? 1.196 6.515 7.208 1.00 92.88 92 TYR A C 1
ATOM 743 O O . TYR A 1 92 ? 1.961 5.590 7.478 1.00 92.88 92 TYR A O 1
ATOM 751 N N . GLU A 1 93 ? 1.072 7.570 8.013 1.00 93.19 93 GLU A N 1
ATOM 752 C CA . GLU A 1 93 ? 1.848 7.703 9.255 1.00 93.19 93 GLU A CA 1
ATOM 753 C C . GLU A 1 93 ? 1.523 6.591 10.267 1.00 93.19 93 GLU A C 1
ATOM 755 O O . GLU A 1 93 ? 2.404 6.070 10.954 1.00 93.19 93 GLU A O 1
ATOM 760 N N . THR A 1 94 ? 0.268 6.132 10.305 1.00 91.88 94 THR A N 1
ATOM 761 C CA . THR A 1 94 ? -0.117 4.978 11.136 1.00 91.88 94 THR A CA 1
ATOM 762 C C . THR A 1 94 ? 0.542 3.685 10.647 1.00 91.88 94 THR A C 1
ATOM 764 O O . THR A 1 94 ? 0.955 2.859 11.464 1.00 91.88 94 THR A O 1
ATOM 767 N N . LEU A 1 95 ? 0.675 3.499 9.328 1.00 90.88 95 LEU A N 1
ATOM 768 C CA . LEU A 1 95 ? 1.326 2.321 8.748 1.00 90.88 95 LEU A CA 1
ATOM 769 C C . LEU A 1 95 ? 2.818 2.260 9.068 1.00 90.88 95 LEU A C 1
ATOM 771 O O . LEU A 1 95 ? 3.317 1.174 9.364 1.00 90.88 95 LEU A O 1
ATOM 775 N N . LYS A 1 96 ? 3.526 3.396 9.059 1.00 90.38 96 LYS A N 1
ATOM 776 C CA . LYS A 1 96 ? 4.961 3.444 9.398 1.00 90.38 96 LYS A CA 1
ATOM 777 C C . LYS A 1 96 ? 5.236 2.892 10.799 1.00 90.38 96 LYS A C 1
ATOM 779 O O . LYS A 1 96 ? 6.221 2.184 11.014 1.00 90.38 96 LYS A O 1
ATOM 784 N N . LEU A 1 97 ? 4.316 3.141 11.733 1.00 88.69 97 LEU A N 1
ATOM 785 C CA . LEU A 1 97 ? 4.385 2.684 13.124 1.00 88.69 97 LEU A CA 1
ATOM 786 C C . LEU A 1 97 ? 3.847 1.256 13.341 1.00 88.69 97 LEU A C 1
ATOM 788 O O . LEU A 1 97 ? 3.989 0.702 14.438 1.00 88.69 97 LEU A O 1
ATOM 792 N N . ALA A 1 98 ? 3.231 0.637 12.331 1.00 83.81 98 ALA A N 1
ATOM 793 C CA . ALA A 1 98 ? 2.596 -0.669 12.464 1.00 83.81 98 ALA A CA 1
ATOM 794 C C . ALA A 1 98 ? 3.637 -1.800 12.569 1.00 83.81 98 ALA A C 1
ATOM 796 O O . ALA A 1 98 ? 4.235 -2.227 11.585 1.00 83.81 98 ALA A O 1
ATOM 797 N N . ARG A 1 99 ? 3.811 -2.346 13.780 1.00 72.56 99 ARG A N 1
ATOM 798 C CA . ARG A 1 99 ? 4.804 -3.403 14.075 1.00 72.56 99 ARG A CA 1
ATOM 799 C C . ARG A 1 99 ? 4.408 -4.811 13.620 1.00 72.56 99 ARG A C 1
ATOM 801 O O . ARG A 1 99 ? 5.257 -5.692 13.544 1.00 72.56 99 ARG A O 1
ATOM 808 N N . PHE A 1 100 ? 3.125 -5.042 13.349 1.00 72.06 100 PHE A N 1
ATOM 809 C CA . PHE A 1 100 ? 2.573 -6.379 13.090 1.00 72.06 100 PHE A CA 1
ATOM 810 C C . PHE A 1 100 ? 2.065 -6.545 11.658 1.00 72.06 100 PHE A C 1
ATOM 812 O O . PHE A 1 100 ? 1.018 -7.150 11.432 1.00 72.06 100 PHE A O 1
ATOM 819 N N . LEU A 1 101 ? 2.794 -6.002 10.682 1.00 81.50 101 LEU A N 1
ATOM 820 C CA . LEU A 1 101 ? 2.529 -6.292 9.277 1.00 81.50 101 LEU A CA 1
ATOM 821 C C . LEU A 1 101 ? 3.291 -7.545 8.824 1.00 81.50 101 LEU A C 1
ATOM 823 O O . LEU A 1 101 ? 4.420 -7.792 9.262 1.00 81.50 101 LEU A O 1
ATOM 827 N N . PRO A 1 102 ? 2.678 -8.372 7.960 1.00 82.81 102 PRO A N 1
ATOM 828 C CA . PRO A 1 102 ? 3.360 -9.508 7.374 1.00 82.81 102 PRO A CA 1
ATOM 829 C C . PRO A 1 102 ? 4.553 -9.024 6.560 1.00 82.81 102 PRO A C 1
ATOM 831 O O . PRO A 1 102 ? 4.564 -7.926 6.013 1.00 82.81 102 PRO A O 1
ATOM 834 N N . LYS A 1 103 ? 5.545 -9.899 6.417 1.00 88.44 103 LYS A N 1
ATOM 835 C CA . LYS A 1 103 ? 6.638 -9.654 5.484 1.00 88.44 103 LYS A CA 1
ATOM 836 C C . LYS A 1 103 ? 6.091 -9.461 4.066 1.00 88.44 103 LYS A C 1
ATOM 838 O O . LYS A 1 103 ? 5.387 -10.355 3.575 1.00 88.44 103 LYS A O 1
ATOM 843 N N . LEU A 1 104 ? 6.458 -8.347 3.438 1.00 88.75 104 LEU A N 1
ATOM 844 C CA . LEU A 1 104 ? 6.062 -7.987 2.076 1.00 88.75 104 LEU A CA 1
ATOM 845 C C . LEU A 1 104 ? 7.190 -8.292 1.089 1.00 88.75 104 LEU A C 1
ATOM 847 O O . LEU A 1 104 ? 8.363 -8.096 1.410 1.00 88.75 104 LEU A O 1
ATOM 851 N N . MET A 1 105 ? 6.839 -8.763 -0.102 1.00 89.31 105 MET A N 1
ATOM 852 C CA . MET A 1 105 ? 7.754 -8.922 -1.226 1.00 89.31 105 MET A CA 1
ATOM 853 C C . MET A 1 105 ? 7.214 -8.147 -2.424 1.00 89.31 105 MET A C 1
ATOM 855 O O . MET A 1 105 ? 6.125 -8.442 -2.901 1.00 89.31 105 MET A O 1
ATOM 859 N N . PHE A 1 106 ? 7.973 -7.164 -2.893 1.00 86.44 106 PHE A N 1
ATOM 860 C CA . PHE A 1 106 ? 7.681 -6.388 -4.090 1.00 86.44 106 PHE A CA 1
ATOM 861 C C . PHE A 1 106 ? 8.410 -7.025 -5.273 1.00 86.44 106 PHE A C 1
ATOM 863 O O . PHE A 1 106 ? 9.636 -7.167 -5.246 1.00 86.44 106 PHE A O 1
ATOM 870 N N . CYS A 1 107 ? 7.654 -7.422 -6.290 1.00 85.50 107 CYS A N 1
ATOM 871 C CA . CYS A 1 107 ? 8.158 -7.957 -7.549 1.00 85.50 107 CYS A CA 1
ATOM 872 C C . CYS A 1 107 ? 7.910 -6.902 -8.626 1.00 85.50 107 CYS A C 1
ATOM 874 O O . CYS A 1 107 ? 6.785 -6.746 -9.103 1.00 85.50 107 CYS A O 1
ATOM 876 N N . LEU A 1 108 ? 8.958 -6.147 -8.936 1.00 79.62 108 LEU A N 1
ATOM 877 C CA . LEU A 1 108 ? 8.915 -4.951 -9.774 1.00 79.62 108 LEU A CA 1
ATOM 878 C C . LEU A 1 108 ? 9.520 -5.227 -11.145 1.00 79.62 108 LEU A C 1
ATOM 880 O O . LEU A 1 108 ? 10.425 -6.054 -11.248 1.00 79.62 108 LEU A O 1
ATOM 884 N N . PHE A 1 109 ? 9.084 -4.527 -12.185 1.00 74.44 109 PHE A N 1
ATOM 885 C CA . PHE A 1 109 ? 9.789 -4.524 -13.466 1.00 74.44 109 PHE A CA 1
ATOM 886 C C . PHE A 1 109 ? 10.996 -3.580 -13.441 1.00 74.44 109 PHE A C 1
ATOM 888 O O . PHE A 1 109 ? 1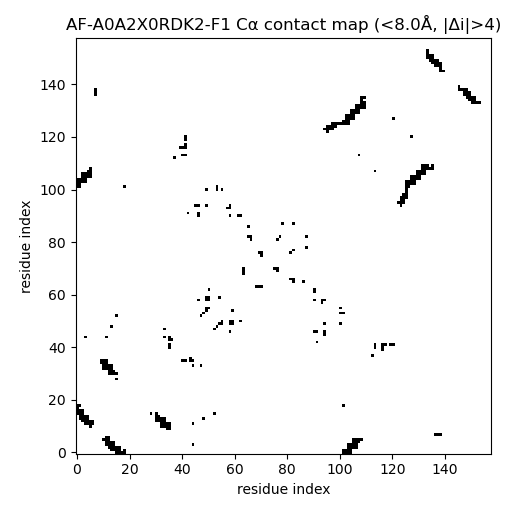1.064 -2.611 -12.677 1.00 74.44 109 PHE A O 1
ATOM 895 N N . GLU A 1 110 ? 11.979 -3.860 -14.296 1.00 67.62 110 GLU A N 1
ATOM 896 C CA . GLU A 1 110 ? 13.054 -2.907 -14.564 1.00 67.62 110 GLU A CA 1
ATOM 897 C C . GLU A 1 110 ? 12.457 -1.589 -15.098 1.00 67.62 110 GLU A C 1
ATOM 899 O O . GLU A 1 110 ? 11.595 -1.613 -15.971 1.00 67.62 110 GLU A O 1
ATOM 904 N N . GLN A 1 111 ? 12.910 -0.445 -14.567 1.00 67.88 111 GLN A N 1
ATOM 905 C CA . GLN A 1 111 ? 12.435 0.911 -14.908 1.00 67.88 111 GLN A CA 1
ATOM 906 C C . GLN A 1 111 ? 11.016 1.272 -14.428 1.00 67.88 111 GLN A C 1
ATOM 908 O O . GLN A 1 111 ? 10.455 2.268 -14.885 1.00 67.88 111 GLN A O 1
ATOM 913 N N . THR A 1 112 ? 10.433 0.525 -13.483 1.00 70.69 112 THR A N 1
ATOM 914 C CA . THR A 1 112 ? 9.152 0.933 -12.881 1.00 70.69 112 THR A CA 1
ATOM 915 C C . THR A 1 112 ? 9.248 2.289 -12.171 1.00 70.69 112 THR A C 1
ATOM 917 O O . THR A 1 112 ? 10.256 2.610 -11.530 1.00 70.69 112 THR A O 1
ATOM 920 N N . SER A 1 113 ? 8.162 3.068 -12.208 1.00 67.75 113 SER A N 1
ATOM 921 C CA . SER A 1 113 ? 8.034 4.333 -11.468 1.00 67.75 113 SER A CA 1
ATOM 922 C C . SER A 1 113 ? 8.174 4.151 -9.953 1.00 67.75 113 SER A C 1
ATOM 924 O O . SER A 1 113 ? 8.550 5.087 -9.248 1.00 67.75 113 SER A O 1
ATOM 926 N N . LEU A 1 114 ? 7.937 2.934 -9.452 1.00 73.75 114 LEU A N 1
ATOM 927 C CA . LEU A 1 114 ? 8.131 2.563 -8.050 1.00 73.75 114 LEU A CA 1
ATOM 928 C C . LEU A 1 114 ? 9.583 2.594 -7.588 1.00 73.75 114 LEU A C 1
ATOM 930 O O . LEU A 1 114 ? 9.813 2.700 -6.387 1.00 73.75 114 LEU A O 1
ATOM 934 N N . GLN A 1 115 ? 10.573 2.519 -8.485 1.00 68.44 115 GLN A N 1
ATOM 935 C CA . GLN A 1 115 ? 11.981 2.514 -8.067 1.00 68.44 115 GLN A CA 1
ATOM 936 C C . GLN A 1 115 ? 12.351 3.778 -7.279 1.00 68.44 115 GLN A C 1
ATOM 938 O O . GLN A 1 115 ? 13.168 3.712 -6.362 1.00 68.44 115 GLN A O 1
ATOM 943 N N . ASN A 1 116 ? 11.694 4.901 -7.580 1.00 70.19 116 ASN A N 1
ATOM 944 C CA . ASN A 1 116 ? 11.939 6.175 -6.909 1.00 70.19 116 ASN A CA 1
ATOM 945 C C . ASN A 1 116 ? 11.294 6.254 -5.516 1.00 70.19 116 ASN A C 1
ATOM 947 O O . ASN A 1 116 ? 11.790 6.982 -4.661 1.00 70.19 116 ASN A O 1
ATOM 951 N N . THR A 1 117 ? 10.223 5.496 -5.265 1.00 77.50 117 THR A N 1
ATOM 952 C CA . THR A 1 117 ? 9.476 5.515 -3.994 1.00 77.50 117 THR A CA 1
ATOM 953 C C . THR A 1 117 ? 9.789 4.309 -3.106 1.00 77.50 117 THR A C 1
ATOM 955 O O . THR A 1 117 ? 9.565 4.349 -1.898 1.00 77.50 117 THR A O 1
ATOM 958 N N . ILE A 1 118 ? 10.404 3.251 -3.654 1.00 80.56 118 ILE A N 1
ATOM 959 C CA . ILE A 1 118 ? 10.766 2.029 -2.917 1.00 80.56 118 ILE A CA 1
ATOM 960 C C . ILE A 1 118 ? 11.719 2.304 -1.744 1.00 80.56 118 ILE A C 1
ATOM 962 O O . ILE A 1 118 ? 11.735 1.559 -0.764 1.00 80.56 118 ILE A O 1
ATOM 966 N N . ALA A 1 119 ? 12.503 3.386 -1.816 1.00 80.44 119 ALA A N 1
ATOM 967 C CA . ALA A 1 119 ? 13.402 3.805 -0.745 1.00 80.44 119 ALA A CA 1
ATOM 968 C C . ALA A 1 119 ? 12.649 4.132 0.558 1.00 80.44 119 ALA A C 1
ATOM 970 O O . ALA A 1 119 ? 13.187 3.882 1.641 1.00 80.44 119 ALA A O 1
ATOM 971 N N . HIS A 1 120 ? 11.397 4.596 0.464 1.00 83.38 120 HIS A N 1
ATOM 972 C CA . HIS A 1 120 ? 10.549 4.907 1.620 1.00 83.38 120 HIS A CA 1
ATOM 973 C C . HIS A 1 120 ? 10.197 3.664 2.444 1.00 83.38 120 HIS A C 1
ATOM 975 O O . HIS A 1 120 ? 9.874 3.784 3.623 1.00 83.38 120 HIS A O 1
ATOM 981 N N . LEU A 1 121 ? 10.341 2.449 1.892 1.00 85.88 121 LEU A N 1
ATOM 982 C CA . LEU A 1 121 ? 10.142 1.208 2.652 1.00 85.88 121 LEU A CA 1
ATOM 983 C C . LEU A 1 121 ? 11.037 1.115 3.896 1.00 85.88 121 LEU A C 1
ATOM 985 O O . LEU A 1 121 ? 10.695 0.396 4.833 1.00 85.88 121 LEU A O 1
ATOM 989 N N . ARG A 1 122 ? 12.161 1.845 3.928 1.00 85.00 122 ARG A N 1
ATOM 990 C CA . ARG A 1 122 ? 13.067 1.919 5.086 1.00 85.00 122 ARG A CA 1
ATOM 991 C C . ARG A 1 122 ? 12.446 2.603 6.304 1.00 85.00 122 ARG A C 1
ATOM 993 O O . ARG A 1 122 ? 12.912 2.373 7.415 1.00 85.00 122 ARG A O 1
ATOM 1000 N N . GLU A 1 123 ? 11.419 3.426 6.109 1.00 88.81 123 GLU A N 1
ATOM 1001 C CA . GLU A 1 123 ? 10.724 4.131 7.192 1.00 88.81 123 GLU A CA 1
ATOM 1002 C C . GLU A 1 123 ? 9.755 3.219 7.956 1.00 88.81 123 GLU A C 1
ATOM 1004 O O . GLU A 1 123 ? 9.364 3.518 9.085 1.00 88.81 123 GLU A O 1
ATOM 1009 N N . TYR A 1 124 ? 9.372 2.089 7.361 1.00 87.44 124 TYR A N 1
ATOM 1010 C CA . TYR A 1 124 ? 8.391 1.184 7.935 1.00 87.44 124 TYR A CA 1
ATOM 1011 C C . TYR A 1 124 ? 9.036 0.173 8.879 1.00 87.44 124 TYR A C 1
ATOM 1013 O O . TYR A 1 124 ? 10.055 -0.446 8.577 1.00 87.44 124 TYR A O 1
ATOM 1021 N N . GLN A 1 125 ? 8.366 -0.094 10.000 1.00 86.44 125 GLN A N 1
ATOM 1022 C CA . GLN A 1 125 ? 8.780 -1.097 10.988 1.00 86.44 125 GLN A CA 1
ATOM 1023 C C . GLN A 1 125 ? 8.429 -2.538 10.560 1.00 86.44 125 GLN A C 1
ATOM 1025 O O . GLN A 1 125 ? 7.976 -3.347 11.372 1.00 86.44 125 GLN A O 1
ATOM 1030 N N . MET A 1 126 ? 8.618 -2.875 9.278 1.00 84.94 126 MET A N 1
ATOM 1031 C CA . MET A 1 126 ? 8.291 -4.189 8.714 1.00 84.94 126 MET A CA 1
ATOM 1032 C C . MET A 1 126 ? 9.424 -4.757 7.857 1.00 84.94 126 MET A C 1
ATOM 1034 O O . MET A 1 126 ? 10.227 -4.034 7.275 1.00 84.94 126 MET A O 1
ATOM 1038 N N . LYS A 1 127 ? 9.472 -6.088 7.735 1.00 86.12 127 LYS A N 1
ATOM 1039 C CA . LYS A 1 127 ? 10.415 -6.747 6.822 1.00 86.12 127 LYS A CA 1
ATOM 1040 C C . LYS A 1 127 ? 9.884 -6.663 5.392 1.00 86.12 127 LYS A C 1
ATOM 1042 O O . LYS A 1 127 ? 8.815 -7.201 5.108 1.00 86.12 127 LYS A O 1
ATOM 1047 N N . CYS A 1 128 ? 10.661 -6.070 4.494 1.00 86.38 128 CYS A N 1
ATOM 1048 C CA . CYS A 1 128 ? 10.359 -5.992 3.070 1.00 86.38 128 CYS A CA 1
ATOM 1049 C C . CYS A 1 128 ? 11.462 -6.662 2.239 1.00 86.38 128 CYS A C 1
ATOM 1051 O O . CYS A 1 128 ? 12.639 -6.634 2.597 1.00 86.38 128 CYS A O 1
ATOM 1053 N N . TRP A 1 129 ? 11.065 -7.294 1.141 1.00 86.81 129 TRP A N 1
ATOM 1054 C CA . TRP A 1 129 ? 11.948 -7.758 0.077 1.00 86.81 129 TRP A CA 1
ATOM 1055 C C . TRP A 1 129 ? 11.561 -7.049 -1.209 1.00 86.81 129 TRP A C 1
ATOM 1057 O O . TRP A 1 129 ? 10.378 -6.916 -1.505 1.00 86.81 129 TRP A O 1
ATOM 1067 N N . VAL A 1 130 ? 12.556 -6.596 -1.961 1.00 85.00 130 VAL A N 1
ATOM 1068 C CA . VAL A 1 130 ? 12.358 -5.976 -3.269 1.00 85.00 130 VAL A CA 1
ATOM 1069 C C . VAL A 1 130 ? 13.128 -6.814 -4.269 1.00 85.00 130 VAL A C 1
ATOM 1071 O O . VAL A 1 130 ? 14.319 -7.066 -4.089 1.00 85.00 130 VAL A O 1
ATOM 1074 N N . THR A 1 131 ? 12.429 -7.279 -5.291 1.00 83.62 131 THR A N 1
ATOM 1075 C CA . THR A 1 131 ? 12.979 -8.083 -6.377 1.00 83.62 131 THR A CA 1
ATOM 1076 C C . THR A 1 131 ? 12.671 -7.384 -7.689 1.00 83.62 131 THR A C 1
ATOM 1078 O O . THR A 1 131 ? 11.549 -6.923 -7.901 1.00 83.62 131 THR A O 1
ATOM 1081 N N . ASN A 1 132 ? 13.678 -7.292 -8.553 1.00 75.69 132 ASN A N 1
ATOM 1082 C CA . ASN A 1 132 ? 13.532 -6.719 -9.881 1.00 75.69 132 ASN A CA 1
ATOM 1083 C C . ASN A 1 132 ? 13.464 -7.855 -10.896 1.00 75.69 132 ASN A C 1
ATOM 1085 O O . ASN A 1 132 ? 14.356 -8.701 -10.978 1.00 75.69 132 ASN A O 1
ATOM 1089 N N . THR A 1 133 ? 12.392 -7.861 -11.669 1.00 71.50 133 THR A N 1
ATOM 1090 C CA . THR A 1 133 ? 12.185 -8.761 -12.786 1.00 71.50 133 THR A CA 1
ATOM 1091 C C . THR A 1 133 ? 12.878 -8.157 -13.991 1.00 71.50 133 THR A C 1
ATOM 1093 O O . THR A 1 133 ? 12.473 -7.116 -14.503 1.00 71.50 133 THR A O 1
ATOM 1096 N N . ILE A 1 134 ? 13.920 -8.838 -14.452 1.00 66.75 134 ILE A N 1
ATOM 1097 C CA . ILE A 1 134 ? 14.651 -8.451 -15.659 1.00 66.75 134 ILE A CA 1
ATOM 1098 C C . ILE A 1 134 ? 13.925 -8.857 -16.939 1.00 66.75 134 ILE A C 1
ATOM 1100 O O . ILE A 1 134 ? 14.354 -8.447 -17.995 1.00 66.75 134 ILE A O 1
ATOM 1104 N N . PHE A 1 135 ? 12.884 -9.694 -16.866 1.00 65.38 135 PHE A N 1
ATOM 1105 C CA . PHE A 1 135 ? 12.103 -10.143 -18.017 1.00 65.38 135 PHE A CA 1
ATOM 1106 C C . PHE A 1 135 ? 10.736 -9.473 -18.032 1.00 65.38 135 PHE A C 1
ATOM 1108 O O . PHE A 1 135 ? 9.887 -9.751 -17.186 1.00 65.38 135 PHE A O 1
ATOM 1115 N N . ILE A 1 136 ? 10.488 -8.646 -19.037 1.00 57.56 136 ILE A N 1
ATOM 1116 C CA . ILE A 1 136 ? 9.167 -8.055 -19.255 1.00 57.56 136 ILE A CA 1
ATOM 1117 C C . ILE A 1 136 ? 8.455 -8.870 -20.341 1.00 57.56 136 ILE A C 1
ATOM 1119 O O . ILE A 1 136 ? 9.053 -9.223 -21.352 1.00 57.56 136 ILE A O 1
ATOM 1123 N N . ARG A 1 137 ? 7.176 -9.207 -20.136 1.00 51.75 137 ARG A N 1
ATOM 1124 C CA . ARG A 1 137 ? 6.277 -9.651 -21.216 1.00 51.75 137 ARG A CA 1
ATOM 1125 C C . ARG A 1 137 ? 5.296 -8.527 -21.495 1.00 51.75 137 ARG A C 1
ATOM 1127 O O . ARG A 1 137 ? 4.196 -8.501 -20.945 1.00 51.75 137 ARG A O 1
ATOM 1134 N N . GLU A 1 138 ? 5.697 -7.591 -22.341 1.00 53.12 138 GLU A N 1
ATOM 1135 C CA . GLU A 1 138 ? 4.810 -6.507 -22.742 1.00 53.12 138 GLU A CA 1
ATOM 1136 C C . GLU A 1 138 ? 3.896 -6.943 -23.890 1.00 53.12 138 GLU A C 1
ATOM 1138 O O . GLU A 1 138 ? 4.346 -7.300 -24.979 1.00 53.12 138 GLU A O 1
ATOM 1143 N N . ARG A 1 139 ? 2.584 -6.858 -23.651 1.00 51.50 139 ARG A N 1
ATOM 1144 C CA . ARG A 1 139 ? 1.615 -6.520 -24.696 1.00 51.50 139 ARG A CA 1
ATOM 1145 C C . ARG A 1 139 ? 1.241 -5.061 -24.464 1.00 51.50 139 ARG A C 1
ATOM 1147 O O . ARG A 1 139 ? 0.463 -4.770 -23.557 1.00 51.50 139 ARG A O 1
ATOM 1154 N N . SER A 1 140 ? 1.784 -4.153 -25.268 1.00 46.84 140 SER A N 1
ATOM 1155 C CA . SER A 1 140 ? 1.421 -2.738 -25.198 1.00 46.84 140 SER A CA 1
ATOM 1156 C C . SER A 1 140 ? 0.045 -2.525 -25.833 1.00 46.84 140 SER A C 1
ATOM 1158 O O . SER A 1 140 ? -0.135 -2.747 -27.028 1.00 46.84 140 SER A O 1
ATOM 1160 N N . ALA A 1 141 ? -0.948 -2.088 -25.053 1.00 47.56 141 ALA A N 1
ATOM 1161 C CA . ALA A 1 141 ? -2.222 -1.616 -25.610 1.00 47.56 141 ALA A CA 1
ATOM 1162 C C . ALA A 1 141 ? -2.066 -0.281 -26.370 1.00 47.56 141 ALA A C 1
ATOM 1164 O O . ALA A 1 141 ? -2.950 0.094 -27.132 1.00 47.56 141 ALA A O 1
ATOM 1165 N N . TRP A 1 142 ? -0.931 0.400 -26.182 1.00 41.69 142 TRP A N 1
ATOM 1166 C CA . TRP A 1 142 ? -0.576 1.658 -26.838 1.00 41.69 142 TRP A CA 1
ATOM 1167 C C . TRP A 1 142 ? 0.048 1.458 -28.226 1.00 41.69 142 TRP A C 1
ATOM 1169 O O . TRP A 1 142 ? 0.081 2.399 -29.009 1.00 41.69 142 TRP A O 1
ATOM 1179 N N . HIS A 1 143 ? 0.516 0.243 -28.543 1.00 45.31 143 HIS A N 1
ATOM 1180 C CA . HIS A 1 143 ? 1.116 -0.105 -29.835 1.00 45.31 143 HIS A CA 1
ATOM 1181 C C . HIS A 1 143 ? 0.468 -1.384 -30.393 1.00 45.31 143 HIS A C 1
ATOM 1183 O O . HIS A 1 143 ? 0.997 -2.488 -30.220 1.00 45.31 143 HIS A O 1
ATOM 1189 N N . PRO A 1 144 ? -0.696 -1.273 -31.060 1.00 43.97 144 PRO A N 1
ATOM 1190 C CA . PRO A 1 144 ? -1.342 -2.410 -31.703 1.00 43.97 144 PRO A CA 1
ATOM 1191 C C . PRO A 1 144 ? -0.434 -2.943 -32.823 1.00 43.97 144 PRO A C 1
ATOM 1193 O O . PRO A 1 144 ? -0.340 -2.343 -33.887 1.00 43.97 144 PRO A O 1
ATOM 1196 N N . GLY A 1 145 ? 0.272 -4.050 -32.573 1.00 51.25 145 GLY A N 1
ATOM 1197 C CA . GLY A 1 145 ? 1.136 -4.709 -33.564 1.00 51.25 145 GLY A CA 1
ATOM 1198 C C . GLY A 1 145 ? 2.599 -4.894 -33.156 1.00 51.25 145 GLY A C 1
ATOM 1199 O O . GLY A 1 145 ? 3.308 -5.650 -33.817 1.00 51.25 145 GLY A O 1
ATOM 1200 N N . SER A 1 146 ? 3.063 -4.296 -32.054 1.00 46.47 146 SER A N 1
ATOM 1201 C CA . SER A 1 146 ? 4.380 -4.633 -31.501 1.00 46.47 146 SER A CA 1
ATOM 1202 C C . SER A 1 146 ? 4.274 -5.974 -30.772 1.00 46.47 146 SER A C 1
ATOM 1204 O O . SER A 1 146 ? 3.638 -6.063 -29.719 1.00 46.47 146 SER A O 1
ATOM 1206 N N . GLY A 1 147 ? 4.827 -7.033 -31.363 1.00 49.78 147 GLY A N 1
ATOM 1207 C CA . GLY A 1 147 ? 4.906 -8.355 -30.743 1.00 49.78 147 GLY A CA 1
ATOM 1208 C C . GLY A 1 147 ? 5.619 -8.346 -29.385 1.00 49.78 147 GLY A C 1
ATOM 1209 O O . GLY A 1 147 ? 6.150 -7.333 -28.939 1.00 49.78 147 GLY A O 1
ATOM 1210 N N . TRP A 1 148 ? 5.616 -9.506 -28.729 1.00 51.25 148 TRP A N 1
ATOM 1211 C CA . TRP A 1 148 ? 6.221 -9.732 -27.417 1.00 51.25 148 TRP A CA 1
ATOM 1212 C C . TRP A 1 148 ? 7.667 -9.223 -27.355 1.00 51.25 148 TRP A C 1
ATOM 1214 O O . TRP A 1 148 ? 8.540 -9.757 -28.038 1.00 51.25 148 TRP A O 1
ATOM 1224 N N . VAL A 1 149 ? 7.936 -8.229 -26.510 1.00 51.59 149 VAL A N 1
ATOM 1225 C CA . VAL A 1 149 ? 9.305 -7.783 -26.230 1.00 51.59 149 VAL A CA 1
ATOM 1226 C C . VAL A 1 149 ? 9.768 -8.450 -24.943 1.00 51.59 149 VAL A C 1
ATOM 1228 O O . VAL A 1 149 ? 9.389 -8.016 -23.862 1.00 51.59 149 VAL A O 1
ATOM 1231 N N . THR A 1 150 ? 10.591 -9.494 -25.059 1.00 51.09 150 THR A N 1
ATOM 1232 C CA . THR A 1 150 ? 11.385 -10.013 -23.937 1.00 51.09 150 THR A CA 1
ATOM 1233 C C . THR A 1 150 ? 12.680 -9.209 -23.886 1.00 51.09 150 THR A C 1
ATOM 1235 O O . THR A 1 150 ? 13.627 -9.513 -24.607 1.00 51.09 150 THR A O 1
ATOM 1238 N N . LYS A 1 151 ? 12.731 -8.157 -23.071 1.00 53.69 151 LYS A N 1
ATOM 1239 C CA . LYS A 1 151 ? 14.013 -7.567 -22.659 1.00 53.69 151 LYS A CA 1
ATOM 1240 C C . LYS A 1 151 ? 14.417 -8.215 -21.350 1.00 53.69 151 LYS A C 1
ATOM 1242 O O . LYS A 1 151 ? 13.543 -8.382 -20.511 1.00 53.69 151 LYS A O 1
ATOM 1247 N N . GLY A 1 152 ? 15.687 -8.602 -21.245 1.00 50.50 152 GLY A N 1
ATOM 1248 C CA . GLY A 1 152 ? 16.345 -9.046 -20.021 1.00 50.50 152 GLY A CA 1
ATOM 1249 C C . GLY A 1 152 ? 17.782 -9.472 -20.295 1.00 50.50 152 GLY A C 1
ATOM 1250 O O . GLY A 1 152 ? 18.002 -10.424 -21.039 1.00 50.50 152 GLY A O 1
ATOM 1251 N N . ASN A 1 153 ? 18.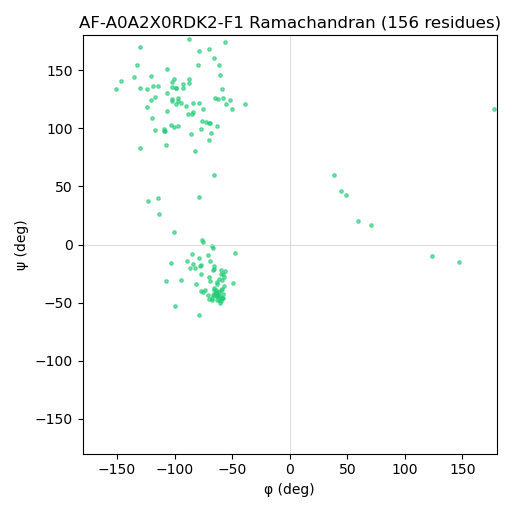751 -8.768 -19.706 1.00 48.50 153 ASN A N 1
ATOM 1252 C CA . ASN A 1 153 ? 20.152 -9.189 -19.680 1.00 48.50 153 ASN A CA 1
ATOM 1253 C C . ASN A 1 153 ? 20.444 -9.802 -18.309 1.00 48.50 153 ASN A C 1
ATOM 1255 O O . ASN A 1 153 ? 20.639 -9.099 -17.321 1.00 48.50 153 ASN A O 1
ATOM 1259 N N . LEU A 1 154 ? 20.467 -11.132 -18.250 1.00 48.03 154 LEU A N 1
ATOM 1260 C CA . LEU A 1 154 ? 21.007 -11.865 -17.109 1.00 48.03 154 LEU A CA 1
ATOM 1261 C C . LEU A 1 154 ? 22.527 -11.930 -17.308 1.00 48.03 154 LEU A C 1
ATOM 1263 O O . LEU A 1 154 ? 23.050 -12.925 -17.804 1.00 48.03 154 LEU A O 1
ATOM 1267 N N . GLU A 1 155 ? 23.250 -10.857 -16.979 1.00 52.53 155 GLU A N 1
ATOM 1268 C CA . GLU A 1 155 ? 24.701 -10.983 -16.810 1.00 52.53 155 GLU A CA 1
ATOM 1269 C C . GLU A 1 155 ? 24.953 -11.788 -15.533 1.00 52.53 155 GLU A C 1
ATOM 1271 O O . GLU A 1 155 ? 25.026 -11.253 -14.425 1.00 52.53 155 GLU A O 1
ATOM 1276 N N . VAL A 1 156 ? 25.042 -13.110 -15.683 1.00 44.09 156 VAL A N 1
ATOM 1277 C CA . VAL A 1 156 ? 25.560 -13.987 -14.635 1.00 44.09 156 VAL A CA 1
ATOM 1278 C C . VAL A 1 156 ? 27.046 -13.677 -14.518 1.00 44.09 156 VAL A C 1
ATOM 1280 O O . VAL A 1 156 ? 27.856 -14.180 -15.293 1.00 44.09 156 VAL A O 1
ATOM 1283 N N . ARG A 1 157 ? 27.415 -12.806 -13.577 1.00 45.34 157 ARG A N 1
ATOM 1284 C CA . ARG A 1 157 ? 28.816 -12.680 -13.176 1.00 45.34 157 ARG A CA 1
ATOM 1285 C C . ARG A 1 157 ? 29.201 -13.963 -12.440 1.00 45.34 157 ARG A C 1
ATOM 1287 O O . ARG A 1 157 ? 28.738 -14.185 -11.323 1.00 45.34 157 ARG A O 1
ATOM 1294 N N . SER A 1 158 ? 29.960 -14.811 -13.133 1.00 44.94 158 SER A N 1
ATOM 1295 C CA . SER A 1 158 ? 30.664 -15.985 -12.603 1.00 44.94 158 SER A CA 1
ATOM 1296 C C . SER A 1 158 ? 31.762 -15.588 -11.630 1.00 44.94 158 SER A C 1
ATOM 1298 O O . SER A 1 158 ? 32.467 -14.606 -11.964 1.00 44.94 158 SER A O 1
#

Foldseek 3Di:
DWEWEDDLDQKTWIADDDDPPDPPDDPLNDTDIDRADLVCRVLRVLLCCCVSPVVPVVSVVLLCVQQVNVVVVDVDDDCPPSDDPVSSVVSSVVQLVDQDGAEYEYEEEPPDSCVVVVVCVVSHNHHYHYHYDQFDQHPDPPDVPDHGDGGHDPPPPD

Mean predicted aligned error: 10.32 Å

Secondary structure (DSSP, 8-state):
-EEEEE-SSS-EEEEE---TTS-TTSGGGS-EEE---STTHHHHHHHHIIIIIS--HHHHHHHHHHTTTHHHHSS---HHHHS-HHHHHHHHHHHHT-TTPPPEEEEEETT-GGGGTGGGGGGSSS-EEEEEE----B--TTSTT---B---------

Radius of gyration: 17.06 Å; Cα contacts (8 Å, |Δi|>4): 210; chains: 1; bounding box: 53×36×48 Å

Organism: NCBI:txid2182327

Nearest PDB structures (foldseek):
  1xcl-assembly1_A  TM=5.827E-01  e=3.883E+00  Rattus norvegicus
  8rkd-assembly1_B  TM=4.498E-01  e=5.350E+00  Caulobacter vibrioides NA1000
  4a29-assembly1_A  TM=3.679E-01  e=5.018E+00  synthetic construct